Protein AF-A0A1H7TKW1-F1 (afdb_monomer_lite)

Organism: Streptacidiphilus jiangxiensis (NCBI:txid235985)

Foldseek 3Di:
DDPCPVDLDLQHAAQQVVVLVQCVVVVVDALVQLCVQQVPDSVVSVCSNVVVARCLPPDLSSLCSSQVSGPDDRDSCNSCVNSVNQDVVNVVVVVVVVVVVVLVPDDPVVNVVVVVVVVVD

Secondary structure (DSSP, 8-state):
---------SSPPPHHHHHHHHHHH-TT--HHHHHHHH---HHHHHHHHHTSS-STTS-HHHHHHHHHHSSSS--HHHHHHHTT---HHHHHHHHHHHHHHHHHTS-HHHHHHHHHHHH--

Structure (mmCIF, N/CA/C/O backbone):
data_AF-A0A1H7TKW1-F1
#
_entry.id   AF-A0A1H7TKW1-F1
#
loop_
_atom_site.group_PDB
_atom_site.id
_atom_site.type_symbol
_atom_site.label_atom_id
_atom_site.label_alt_id
_atom_site.label_comp_id
_atom_site.label_asym_id
_atom_site.label_entity_id
_atom_site.label_seq_id
_atom_site.pdbx_PDB_ins_code
_atom_site.Cartn_x
_atom_site.Cartn_y
_atom_site.Cartn_z
_atom_site.occupancy
_atom_site.B_iso_or_equiv
_atom_site.auth_seq_id
_atom_site.auth_comp_id
_atom_site.auth_asym_id
_atom_site.auth_atom_id
_atom_site.pdbx_PDB_model_num
ATOM 1 N N . MET A 1 1 ? -10.504 13.183 -20.044 1.00 32.12 1 MET A N 1
ATOM 2 C CA . MET A 1 1 ? -10.988 11.977 -19.342 1.00 32.12 1 MET A CA 1
ATOM 3 C C . MET A 1 1 ? -9.780 11.314 -18.700 1.00 32.12 1 MET A C 1
ATOM 5 O O . MET A 1 1 ? -9.044 10.668 -19.433 1.00 32.12 1 MET A O 1
ATOM 9 N N . PRO A 1 2 ? -9.463 11.543 -17.415 1.00 35.28 2 PRO A N 1
ATOM 10 C CA . PRO A 1 2 ? -8.371 10.814 -16.792 1.00 35.28 2 PRO A CA 1
ATOM 11 C C . PRO A 1 2 ? -8.895 9.439 -16.373 1.00 35.28 2 PRO A C 1
ATOM 13 O O . PRO A 1 2 ? -9.701 9.318 -15.453 1.00 35.28 2 PRO A O 1
ATOM 16 N N . THR A 1 3 ? -8.468 8.406 -17.090 1.00 32.75 3 THR A N 1
ATOM 17 C CA . THR A 1 3 ? -8.543 7.015 -16.648 1.00 32.75 3 THR A CA 1
ATOM 18 C C . THR A 1 3 ? -7.703 6.931 -15.382 1.00 32.75 3 THR A C 1
ATOM 20 O O . THR A 1 3 ? -6.482 7.051 -15.429 1.00 32.75 3 THR A O 1
ATOM 23 N N . ALA A 1 4 ? -8.364 6.829 -14.233 1.00 38.22 4 ALA A N 1
ATOM 24 C CA . ALA A 1 4 ? -7.710 6.654 -12.951 1.00 38.22 4 ALA A CA 1
ATOM 25 C C . ALA A 1 4 ? -7.131 5.234 -12.883 1.00 38.22 4 ALA A C 1
ATOM 27 O O . ALA A 1 4 ? -7.661 4.370 -12.186 1.00 38.22 4 ALA A O 1
ATOM 28 N N . GLU A 1 5 ? -6.041 4.985 -13.610 1.00 40.75 5 GLU A N 1
ATOM 29 C CA . GLU A 1 5 ? -5.015 4.094 -13.089 1.00 40.75 5 GLU A CA 1
ATOM 30 C C . GLU A 1 5 ? -4.565 4.734 -11.780 1.00 40.75 5 GLU A C 1
ATOM 32 O O . GLU A 1 5 ? -3.885 5.755 -11.732 1.00 40.75 5 GLU A O 1
ATOM 37 N N . GLN A 1 6 ? -5.129 4.203 -10.703 1.00 48.50 6 GLN A N 1
ATOM 38 C CA . GLN A 1 6 ? -4.899 4.618 -9.333 1.00 48.50 6 GLN A CA 1
ATOM 39 C C . GLN A 1 6 ? -3.502 4.127 -8.969 1.00 48.50 6 GLN A C 1
ATOM 41 O O . GLN A 1 6 ? -3.315 3.039 -8.424 1.00 48.50 6 GLN A O 1
ATOM 46 N N . THR A 1 7 ? -2.504 4.903 -9.383 1.00 46.59 7 THR A N 1
ATOM 47 C CA . THR A 1 7 ? -1.092 4.581 -9.236 1.00 46.59 7 THR A CA 1
ATOM 48 C C . THR A 1 7 ? -0.739 4.628 -7.758 1.00 46.59 7 THR A C 1
ATOM 50 O O . THR A 1 7 ? -0.573 5.700 -7.177 1.00 46.59 7 THR A O 1
ATOM 53 N N . CYS A 1 8 ? -0.599 3.461 -7.127 1.00 53.50 8 CYS A N 1
ATOM 54 C CA . CYS A 1 8 ? 0.199 3.407 -5.914 1.00 53.50 8 CYS A CA 1
ATOM 55 C C . CYS A 1 8 ? 1.610 3.895 -6.288 1.00 53.50 8 CYS A C 1
ATOM 57 O O . CYS A 1 8 ? 2.183 3.355 -7.243 1.00 53.50 8 CYS A O 1
ATOM 59 N N . PRO A 1 9 ? 2.166 4.919 -5.615 1.00 56.62 9 PRO A N 1
ATOM 60 C CA . PRO A 1 9 ? 3.506 5.402 -5.925 1.00 56.62 9 PRO A CA 1
ATOM 61 C C . PRO A 1 9 ? 4.504 4.238 -5.918 1.00 56.62 9 PRO A C 1
ATOM 63 O O . PRO A 1 9 ? 4.370 3.310 -5.120 1.00 56.62 9 PRO A O 1
ATOM 66 N N . GLN A 1 10 ? 5.500 4.259 -6.816 1.00 52.06 10 GLN A N 1
ATOM 67 C CA . GLN A 1 10 ? 6.470 3.156 -6.923 1.00 52.06 10 GLN A CA 1
ATOM 68 C C . GLN A 1 10 ? 7.159 2.865 -5.577 1.00 52.06 10 GLN A C 1
ATOM 70 O O . GLN A 1 10 ? 7.381 1.701 -5.246 1.00 52.06 10 GLN A O 1
ATOM 75 N N . HIS A 1 11 ? 7.334 3.905 -4.756 1.00 55.69 11 HIS A N 1
ATOM 76 C CA . HIS A 1 11 ? 7.699 3.825 -3.345 1.00 55.69 11 HIS A CA 1
ATOM 77 C C . HIS A 1 11 ? 6.580 4.422 -2.483 1.00 55.69 11 HIS A C 1
ATOM 79 O O . HIS A 1 11 ? 6.574 5.635 -2.255 1.00 55.69 11 HIS A O 1
ATOM 85 N N . PRO A 1 12 ? 5.601 3.622 -2.027 1.00 62.19 12 PRO A N 1
ATOM 86 C CA . PRO A 1 12 ? 4.609 4.134 -1.110 1.00 62.19 12 PRO A CA 1
ATOM 87 C C . PRO A 1 12 ? 5.271 4.452 0.230 1.00 62.19 12 PRO A C 1
ATOM 89 O O . PRO A 1 12 ? 6.149 3.703 0.673 1.00 62.19 12 PRO A O 1
ATOM 92 N N . PRO A 1 13 ? 4.873 5.559 0.879 1.00 65.88 13 PRO A N 1
ATOM 93 C CA . PRO A 1 13 ? 5.269 5.792 2.256 1.00 65.88 13 PRO A CA 1
ATOM 94 C C . PRO A 1 13 ? 4.783 4.606 3.109 1.00 65.88 13 PRO A C 1
ATOM 96 O O . PRO A 1 13 ? 3.803 3.947 2.753 1.00 65.88 13 PRO A O 1
ATOM 99 N N . GLY A 1 14 ? 5.499 4.297 4.196 1.00 76.00 14 GLY A N 1
ATOM 100 C CA . GLY A 1 14 ? 5.221 3.113 5.018 1.00 76.00 14 GLY A CA 1
ATOM 101 C C . GLY A 1 14 ? 3.760 3.025 5.474 1.00 76.00 14 GLY A C 1
ATOM 102 O O . GLY A 1 14 ? 3.063 4.042 5.524 1.00 76.00 14 GLY A O 1
ATOM 103 N N . LEU A 1 15 ? 3.306 1.814 5.819 1.00 80.62 15 LEU A N 1
ATOM 104 C CA . LEU A 1 15 ? 1.907 1.496 6.144 1.00 80.62 15 LEU A CA 1
ATOM 105 C C . LEU A 1 15 ? 1.232 2.549 7.039 1.00 80.62 15 LEU A C 1
ATOM 107 O O . LEU A 1 15 ? 0.137 3.005 6.724 1.00 80.62 15 LEU A O 1
ATOM 111 N N . ALA A 1 16 ? 1.920 3.014 8.082 1.00 83.88 16 ALA A N 1
ATOM 112 C CA . ALA A 1 16 ? 1.434 4.057 8.982 1.00 83.88 16 ALA A CA 1
ATOM 113 C C . ALA A 1 16 ? 1.091 5.374 8.282 1.00 83.88 16 ALA A C 1
ATOM 115 O O . ALA A 1 16 ? -0.004 5.901 8.448 1.00 83.88 16 ALA A O 1
ATOM 116 N N . ALA A 1 17 ? 2.002 5.895 7.463 1.00 81.94 17 ALA A N 1
ATOM 117 C CA . ALA A 1 17 ? 1.804 7.153 6.753 1.00 81.94 17 ALA A CA 1
ATOM 118 C C . ALA A 1 17 ? 0.681 7.044 5.712 1.00 81.94 17 ALA A C 1
ATOM 120 O O . ALA A 1 17 ? -0.076 7.997 5.514 1.00 81.94 17 ALA A O 1
ATOM 121 N N . LEU A 1 18 ? 0.533 5.870 5.085 1.00 82.31 18 LEU A N 1
ATOM 122 C CA . LEU A 1 18 ? -0.600 5.589 4.209 1.00 82.31 18 LEU A CA 1
ATOM 123 C C . LEU A 1 18 ? -1.907 5.635 5.007 1.00 82.31 18 LEU A C 1
ATOM 125 O O . LEU A 1 18 ? -2.793 6.415 4.666 1.00 82.31 18 LEU A O 1
ATOM 129 N N . LEU A 1 19 ? -2.010 4.865 6.094 1.00 83.56 19 LEU A N 1
ATOM 130 C CA . LEU A 1 19 ? -3.220 4.791 6.917 1.00 83.56 19 LEU A CA 1
ATOM 131 C C . LEU A 1 19 ? -3.595 6.147 7.523 1.00 83.56 19 LEU A C 1
ATOM 133 O O . LEU A 1 19 ? -4.750 6.556 7.435 1.00 83.56 19 LEU A O 1
ATOM 137 N N . GLN A 1 20 ? -2.629 6.888 8.065 1.00 85.31 20 GLN A N 1
ATOM 138 C CA . GLN A 1 20 ? -2.846 8.240 8.588 1.00 85.31 20 GLN A CA 1
ATOM 139 C C . GLN A 1 20 ? -3.379 9.188 7.508 1.00 85.31 20 GLN A C 1
ATOM 141 O O . GLN A 1 20 ? -4.313 9.945 7.764 1.00 85.31 20 GLN A O 1
ATOM 146 N N . GLY A 1 21 ? -2.838 9.118 6.287 1.00 83.31 21 GLY A N 1
ATOM 147 C CA . GLY A 1 21 ? -3.315 9.920 5.160 1.00 83.31 21 GLY A CA 1
ATOM 148 C C . GLY A 1 21 ? -4.758 9.601 4.757 1.00 83.31 21 GLY A C 1
ATOM 149 O O . GLY A 1 21 ? -5.505 10.514 4.397 1.00 83.31 21 GLY A O 1
ATOM 150 N N . VAL A 1 22 ? -5.167 8.331 4.839 1.00 82.19 22 VAL A N 1
ATOM 151 C CA . VAL A 1 22 ? -6.555 7.916 4.569 1.00 82.19 22 VAL A CA 1
ATOM 152 C C . VAL A 1 22 ? -7.489 8.376 5.684 1.00 82.19 22 VAL A C 1
ATOM 154 O O . VAL A 1 22 ? -8.507 9.007 5.405 1.00 82.19 22 VAL A O 1
ATOM 157 N N . LEU A 1 23 ? -7.128 8.138 6.945 1.00 82.31 23 LEU A N 1
ATOM 158 C CA . LEU A 1 23 ? -7.948 8.512 8.101 1.00 82.31 23 LEU A CA 1
ATOM 159 C C . LEU A 1 23 ? -8.093 10.032 8.250 1.00 82.31 23 LEU A C 1
ATOM 161 O O . LEU A 1 23 ? -9.164 10.512 8.614 1.00 82.31 23 LEU A O 1
ATOM 165 N N . ALA A 1 24 ? -7.068 10.806 7.883 1.00 83.06 24 ALA A N 1
ATOM 166 C CA . ALA A 1 24 ? -7.157 12.265 7.838 1.00 83.06 24 ALA A CA 1
ATOM 167 C C . ALA A 1 24 ? -8.197 12.762 6.816 1.00 83.06 24 ALA A C 1
ATOM 169 O O . ALA A 1 24 ? -8.857 13.773 7.046 1.00 83.06 24 ALA A O 1
ATOM 170 N N . LYS A 1 25 ? -8.367 12.049 5.695 1.00 82.50 25 LYS A N 1
ATOM 171 C CA . LYS A 1 25 ? -9.384 12.355 4.671 1.00 82.50 25 LYS A CA 1
ATOM 172 C C . LYS A 1 25 ? -10.763 11.794 5.020 1.00 82.50 25 LYS A C 1
ATOM 174 O O . LYS A 1 25 ? -11.771 12.315 4.548 1.00 82.50 25 LYS A O 1
ATOM 179 N N . HIS A 1 26 ? -10.808 10.761 5.858 1.00 81.19 26 HIS A N 1
ATOM 180 C CA . HIS A 1 26 ? -12.022 10.068 6.275 1.00 81.19 26 HIS A CA 1
ATOM 181 C C . HIS A 1 26 ? -12.128 10.005 7.808 1.00 81.19 26 HIS A C 1
ATOM 183 O O . HIS A 1 26 ? -12.046 8.925 8.390 1.00 81.19 26 HIS A O 1
ATOM 189 N N . PRO A 1 27 ? -12.390 11.141 8.485 1.00 74.12 27 PRO A N 1
ATOM 190 C CA . PRO A 1 27 ? -12.384 11.224 9.951 1.00 74.12 27 PRO A CA 1
ATOM 191 C C . PRO A 1 27 ? -13.504 10.424 10.636 1.00 74.12 27 PRO A C 1
ATOM 193 O O . PRO A 1 27 ? -13.520 10.305 11.857 1.00 74.12 27 PRO A O 1
ATOM 196 N N . ARG A 1 28 ? -14.464 9.892 9.868 1.00 80.19 28 ARG A N 1
ATOM 197 C CA . ARG A 1 28 ? -15.520 8.999 10.371 1.00 80.19 28 ARG A CA 1
ATOM 198 C C . ARG A 1 28 ? -15.075 7.544 10.489 1.00 80.19 28 ARG A C 1
ATOM 200 O O . ARG A 1 28 ? -15.770 6.772 11.133 1.00 80.19 28 ARG A O 1
ATOM 207 N N . THR A 1 29 ? -13.972 7.166 9.852 1.00 80.88 29 THR A N 1
ATOM 208 C CA . THR A 1 29 ? -13.430 5.812 9.939 1.00 80.88 29 THR A CA 1
ATOM 209 C C . THR A 1 29 ? -12.553 5.736 11.178 1.00 80.88 29 THR A C 1
ATOM 211 O O . THR A 1 29 ? -11.542 6.430 11.261 1.00 80.88 29 THR A O 1
ATOM 214 N N . THR A 1 30 ? -12.931 4.914 12.156 1.00 85.19 30 THR A N 1
ATOM 215 C CA . THR A 1 30 ? -12.117 4.708 13.360 1.00 85.19 30 THR A CA 1
ATOM 216 C C . THR A 1 30 ? -11.386 3.361 13.317 1.00 85.19 30 THR A C 1
ATOM 218 O O . THR A 1 30 ? -11.836 2.434 12.637 1.00 85.19 30 THR A O 1
ATOM 221 N N . PRO A 1 31 ? -10.285 3.186 14.076 1.00 82.25 31 PRO A N 1
ATOM 222 C CA . PRO A 1 31 ? -9.616 1.887 14.202 1.00 82.25 31 PRO A CA 1
ATOM 223 C C . PRO A 1 31 ? -10.554 0.777 14.695 1.00 82.25 31 PRO A C 1
ATOM 225 O O . PRO A 1 31 ? -10.389 -0.386 14.339 1.00 82.25 31 PRO A O 1
ATOM 228 N N . ARG A 1 32 ? -11.564 1.139 15.495 1.00 85.44 32 ARG A N 1
ATOM 229 C CA . ARG A 1 32 ? -12.581 0.215 16.003 1.00 85.44 32 ARG A CA 1
ATOM 230 C C . ARG A 1 32 ? -13.538 -0.250 14.905 1.00 85.44 32 ARG A C 1
ATOM 232 O O . ARG A 1 32 ? -13.874 -1.430 14.875 1.00 85.44 32 ARG A O 1
ATOM 239 N N . ASP A 1 33 ? -13.935 0.648 14.007 1.00 85.69 33 ASP A N 1
ATOM 240 C CA . ASP A 1 33 ? -14.781 0.296 12.860 1.00 85.69 33 ASP A CA 1
ATOM 241 C C . ASP A 1 33 ? -14.023 -0.616 11.894 1.00 85.69 33 ASP A C 1
ATOM 243 O O . ASP A 1 33 ? -14.549 -1.641 11.464 1.00 85.69 33 ASP A O 1
ATOM 247 N N . LEU A 1 34 ? -12.751 -0.297 11.627 1.00 84.75 34 LEU A N 1
ATOM 248 C CA . LEU A 1 34 ? -11.880 -1.149 10.818 1.00 84.75 34 LEU A CA 1
ATOM 249 C C . LEU A 1 34 ? -11.697 -2.525 11.467 1.00 84.75 34 LEU A C 1
ATOM 251 O O . LEU A 1 34 ? -11.767 -3.533 10.773 1.00 84.75 34 LEU A O 1
ATOM 255 N N . ALA A 1 35 ? -11.538 -2.601 12.790 1.00 87.94 35 ALA A N 1
ATOM 256 C CA . ALA A 1 35 ? -11.441 -3.877 13.500 1.00 87.94 35 ALA A CA 1
ATOM 257 C C . ALA A 1 35 ? -12.714 -4.724 13.359 1.00 87.94 35 ALA A C 1
ATOM 259 O O . A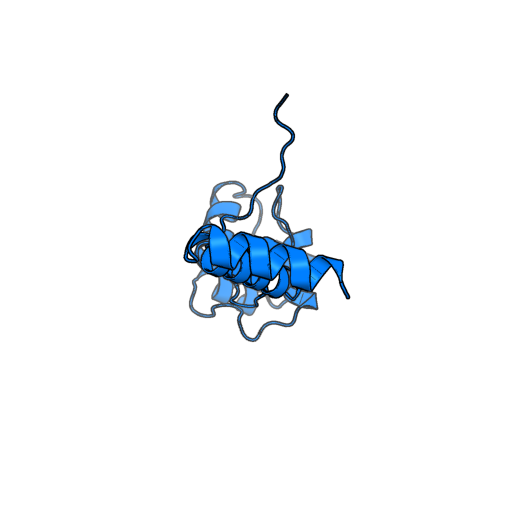LA A 1 35 ? -12.634 -5.925 13.111 1.00 87.94 35 ALA A O 1
ATOM 260 N N . GLN A 1 36 ? -13.895 -4.104 13.457 1.00 86.31 36 GLN A N 1
ATOM 261 C CA . GLN A 1 36 ? -15.167 -4.805 13.259 1.00 86.31 36 GLN A CA 1
ATOM 262 C C . GLN A 1 36 ? -15.363 -5.293 11.821 1.00 86.31 36 GLN A C 1
ATOM 264 O O . GLN A 1 36 ? -15.915 -6.371 11.622 1.00 86.31 36 GLN A O 1
ATOM 269 N N . GLN A 1 37 ? -14.918 -4.520 10.830 1.00 84.44 37 GLN A N 1
ATOM 270 C CA . GLN A 1 37 ? -15.071 -4.868 9.415 1.00 84.44 37 GLN A CA 1
ATOM 271 C C . GLN A 1 37 ? -14.058 -5.915 8.944 1.00 84.44 37 GLN A C 1
ATOM 273 O O . GLN A 1 37 ? -14.377 -6.738 8.092 1.00 84.44 37 GLN A O 1
ATOM 278 N N . THR A 1 38 ? -12.844 -5.888 9.492 1.00 83.62 38 THR A N 1
ATOM 279 C CA . THR A 1 38 ? -11.731 -6.742 9.044 1.00 83.62 38 THR A CA 1
ATOM 280 C C . THR A 1 38 ? -11.535 -7.988 9.902 1.00 83.62 38 THR A C 1
ATOM 282 O O . THR A 1 38 ? -10.878 -8.926 9.463 1.00 83.62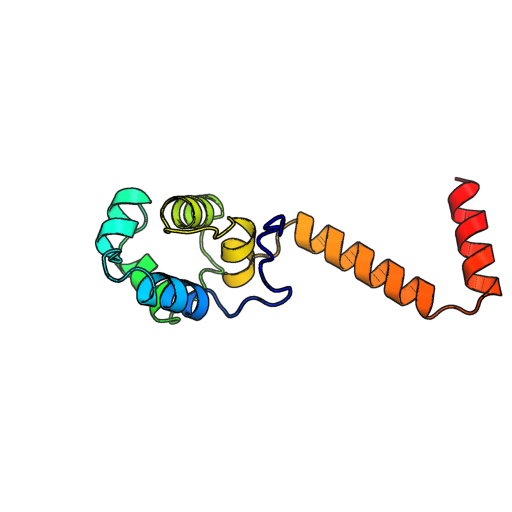 38 THR A O 1
ATOM 285 N N . GLY A 1 39 ? -12.060 -8.001 11.132 1.00 84.88 39 GLY A N 1
ATOM 286 C CA . GLY A 1 39 ? -11.776 -9.042 12.124 1.00 84.88 39 GLY A CA 1
ATOM 287 C C . GLY A 1 39 ? -10.378 -8.944 12.749 1.00 84.88 39 GLY A C 1
ATOM 288 O O . GLY A 1 39 ? -10.020 -9.781 13.577 1.00 84.88 39 GLY A O 1
ATOM 289 N N . ILE A 1 40 ? -9.589 -7.926 12.388 1.00 86.56 40 ILE A N 1
ATOM 290 C CA . ILE A 1 40 ? -8.253 -7.685 12.939 1.00 86.56 40 ILE A CA 1
ATOM 291 C C . ILE A 1 40 ? -8.402 -6.973 14.292 1.00 86.56 40 ILE A C 1
ATOM 293 O O . ILE A 1 40 ? -9.188 -6.027 14.397 1.00 86.56 40 ILE A O 1
ATOM 297 N N . PRO A 1 41 ? -7.648 -7.358 15.338 1.00 88.75 41 PRO A N 1
ATOM 298 C CA . PRO A 1 41 ? -7.708 -6.673 16.624 1.00 88.75 41 PRO A CA 1
ATOM 299 C C . PRO A 1 41 ? -7.433 -5.168 16.492 1.00 88.75 41 PRO A C 1
ATOM 301 O O . PRO A 1 41 ? -6.469 -4.753 15.847 1.00 88.75 41 PRO A O 1
ATOM 304 N N . ALA A 1 42 ? -8.243 -4.339 17.157 1.00 86.12 42 ALA A N 1
ATOM 305 C CA . ALA A 1 42 ? -8.108 -2.880 17.096 1.00 86.12 42 ALA A CA 1
ATOM 306 C C . ALA A 1 42 ? -6.730 -2.382 17.567 1.00 86.12 42 ALA A C 1
ATOM 308 O O . ALA A 1 42 ? -6.250 -1.362 17.076 1.00 86.12 42 ALA A O 1
ATOM 309 N N . GLU A 1 43 ? -6.074 -3.109 18.477 1.00 86.25 43 GLU A N 1
ATOM 310 C CA . GLU A 1 43 ? -4.705 -2.823 18.922 1.00 86.25 43 GLU A CA 1
ATOM 311 C C . GLU A 1 43 ? -3.681 -2.988 17.795 1.00 86.25 43 GLU A C 1
ATOM 313 O O . GLU A 1 43 ? -2.800 -2.146 17.646 1.00 86.25 43 GLU A O 1
ATOM 318 N N . VAL A 1 44 ? -3.840 -4.016 16.957 1.00 86.25 44 VAL A N 1
ATOM 319 C CA . VAL A 1 44 ? -2.974 -4.279 15.796 1.00 86.25 44 VAL A CA 1
ATOM 320 C C . VAL A 1 44 ? -3.182 -3.211 14.722 1.00 86.25 44 VAL A C 1
ATOM 322 O O . VAL A 1 44 ? -2.230 -2.664 14.177 1.00 86.25 44 VAL A O 1
ATOM 325 N N . ILE A 1 45 ? -4.432 -2.829 14.455 1.00 85.75 45 ILE A N 1
ATOM 326 C CA . ILE A 1 45 ? -4.714 -1.727 13.524 1.00 85.75 45 ILE A CA 1
ATOM 327 C C . ILE A 1 45 ? -4.128 -0.414 14.061 1.00 85.75 45 ILE A C 1
ATOM 329 O O . ILE A 1 45 ? -3.532 0.361 13.313 1.00 85.75 45 ILE A O 1
ATOM 333 N N . SER A 1 46 ? -4.257 -0.167 15.365 1.00 87.19 46 SER A N 1
ATOM 334 C CA . SER A 1 46 ? -3.713 1.033 16.004 1.00 87.19 46 SER A CA 1
ATOM 335 C C . SER A 1 46 ? -2.183 1.057 15.979 1.00 87.19 46 SER A C 1
ATOM 337 O O . SER A 1 46 ? -1.612 2.120 15.741 1.00 87.19 46 SER A O 1
ATOM 339 N N . SER A 1 47 ? -1.509 -0.086 16.154 1.00 86.12 47 SER A N 1
ATOM 340 C CA . SER A 1 47 ? -0.045 -0.173 16.056 1.00 86.12 47 SER A CA 1
ATOM 341 C C . SER A 1 47 ? 0.453 0.092 14.631 1.00 86.12 47 SER A C 1
ATOM 343 O O . SER A 1 47 ? 1.467 0.778 14.468 1.00 86.12 47 SER A O 1
ATOM 345 N N . TRP A 1 48 ? -0.287 -0.352 13.608 1.00 87.50 48 TRP A N 1
ATOM 346 C CA . TRP A 1 48 ? -0.006 -0.025 12.205 1.00 87.50 48 TRP A CA 1
ATOM 347 C C . TRP A 1 48 ? -0.218 1.456 11.903 1.00 87.50 48 TRP A C 1
ATOM 349 O O . TRP A 1 48 ? 0.614 2.056 11.230 1.00 87.50 48 TRP A O 1
ATOM 359 N N . ILE A 1 49 ? -1.281 2.077 12.426 1.00 86.38 49 ILE A N 1
ATOM 360 C CA . ILE A 1 49 ? -1.533 3.521 12.264 1.00 86.38 49 ILE A CA 1
ATOM 361 C C . ILE A 1 49 ? -0.462 4.353 12.983 1.00 86.38 49 ILE A C 1
ATOM 363 O O . ILE A 1 49 ? -0.019 5.371 12.452 1.00 86.38 49 ILE A O 1
ATOM 367 N N . ALA A 1 50 ? -0.036 3.937 14.177 1.00 84.88 50 ALA A N 1
ATOM 368 C CA . ALA A 1 50 ? 1.007 4.611 14.952 1.00 84.88 50 ALA A CA 1
ATOM 369 C C . ALA A 1 50 ? 2.420 4.401 14.376 1.00 84.88 50 ALA A C 1
ATOM 371 O O . ALA A 1 50 ? 3.343 5.128 14.739 1.00 84.88 50 ALA A O 1
ATOM 372 N N . GLY A 1 51 ? 2.600 3.416 13.489 1.00 81.25 51 GLY A N 1
ATOM 373 C CA . GLY A 1 51 ? 3.896 3.052 12.911 1.00 81.25 51 GLY A CA 1
ATOM 374 C C . GLY A 1 51 ? 4.833 2.319 13.864 1.00 81.25 51 GLY A C 1
ATOM 375 O O . GLY A 1 51 ? 6.014 2.175 13.559 1.00 81.25 51 GLY A O 1
ATOM 376 N N . SER A 1 52 ? 4.318 1.842 15.000 1.00 79.38 52 SER A N 1
ATOM 377 C CA . SER A 1 52 ? 5.059 0.978 15.928 1.00 79.38 52 SER A CA 1
ATOM 378 C C . SER A 1 52 ? 5.231 -0.441 15.378 1.00 79.38 52 SER A C 1
ATOM 380 O O . SER A 1 52 ? 6.177 -1.130 15.747 1.00 79.38 52 SER A O 1
ATOM 382 N N . ASP A 1 53 ? 4.343 -0.859 14.473 1.00 73.62 53 ASP A N 1
ATOM 383 C CA . ASP A 1 53 ? 4.473 -2.065 13.660 1.00 73.62 53 ASP A CA 1
ATOM 384 C C . ASP A 1 53 ? 4.315 -1.682 12.181 1.00 73.62 53 ASP A C 1
ATOM 386 O O . ASP A 1 53 ? 3.407 -0.942 11.799 1.00 73.62 53 ASP A O 1
ATOM 390 N N . SER A 1 54 ? 5.229 -2.168 11.343 1.00 70.88 54 SER A N 1
ATOM 391 C CA . SER A 1 54 ? 5.228 -1.919 9.902 1.00 70.88 54 SER A CA 1
ATOM 392 C C . SER A 1 54 ? 4.214 -2.776 9.143 1.00 70.88 54 SER A C 1
ATOM 394 O O . SER A 1 54 ? 4.013 -2.551 7.952 1.00 70.88 54 SER A O 1
ATOM 396 N N . GLY A 1 55 ? 3.596 -3.769 9.794 1.00 72.81 55 GLY A N 1
ATOM 397 C CA . GLY A 1 55 ? 2.701 -4.734 9.157 1.00 72.81 55 GLY A CA 1
ATOM 398 C C . GLY A 1 55 ? 3.439 -5.803 8.347 1.00 72.81 55 GLY A C 1
ATOM 399 O O . GLY A 1 55 ? 2.802 -6.626 7.690 1.00 72.81 55 GLY A O 1
ATOM 400 N N . ALA A 1 56 ? 4.775 -5.851 8.411 1.00 69.31 56 ALA A N 1
ATOM 401 C CA . ALA A 1 56 ? 5.580 -6.836 7.687 1.00 69.31 56 ALA A CA 1
ATOM 402 C C . ALA A 1 56 ? 5.247 -8.285 8.093 1.00 69.31 56 ALA A C 1
ATOM 404 O O . ALA A 1 56 ? 5.305 -9.194 7.262 1.00 69.31 56 ALA A O 1
ATOM 405 N N . GLY A 1 57 ? 4.862 -8.502 9.356 1.00 70.81 57 GLY A N 1
ATOM 406 C CA . GLY A 1 57 ? 4.437 -9.800 9.888 1.00 70.81 57 GLY A CA 1
ATOM 407 C C . GLY A 1 57 ? 2.974 -10.165 9.609 1.00 70.81 57 GLY A C 1
ATOM 408 O O . GLY A 1 57 ? 2.613 -11.327 9.778 1.00 70.81 57 GLY A O 1
ATOM 409 N N . ALA A 1 58 ? 2.148 -9.219 9.153 1.00 75.88 58 ALA A N 1
ATOM 410 C CA . ALA A 1 58 ? 0.719 -9.434 8.936 1.00 75.88 58 ALA A CA 1
ATOM 411 C C . ALA A 1 58 ? 0.455 -10.449 7.813 1.00 75.88 58 ALA A C 1
ATOM 413 O O . ALA A 1 58 ? 1.238 -10.566 6.856 1.00 75.88 58 ALA A O 1
ATOM 414 N N . SER A 1 59 ? -0.656 -11.185 7.915 1.00 78.56 59 SER A N 1
ATOM 415 C CA . SER A 1 59 ? -1.053 -12.108 6.857 1.00 78.56 59 SER A CA 1
ATOM 416 C C . SER A 1 59 ? -1.531 -11.334 5.623 1.00 78.56 59 SER A C 1
ATOM 418 O O . SER A 1 59 ? -2.069 -10.228 5.709 1.00 78.56 59 SER A O 1
ATOM 420 N N . SER A 1 60 ? -1.350 -11.918 4.437 1.00 72.62 60 SER A N 1
ATOM 421 C CA . SER A 1 60 ? -1.840 -11.317 3.190 1.00 72.62 60 SER A CA 1
ATOM 422 C C . SER A 1 60 ? -3.367 -11.209 3.151 1.00 72.62 60 SER A C 1
ATOM 424 O O . SER A 1 60 ? -3.899 -10.351 2.449 1.00 72.62 60 SER A O 1
ATOM 426 N N . THR A 1 61 ? -4.063 -12.062 3.903 1.00 78.75 61 THR A N 1
ATOM 427 C CA . THR A 1 61 ? -5.516 -12.019 4.078 1.00 78.75 61 THR A CA 1
ATOM 428 C C . THR A 1 61 ? -5.927 -10.806 4.904 1.00 78.75 61 THR A C 1
ATOM 430 O O . THR A 1 61 ? -6.806 -10.071 4.469 1.00 78.75 61 THR A O 1
ATOM 433 N N . ASP A 1 62 ? -5.237 -10.531 6.011 1.00 81.88 62 ASP A N 1
ATOM 434 C CA . ASP A 1 62 ? -5.530 -9.379 6.876 1.00 81.88 62 ASP A CA 1
ATOM 435 C C . ASP A 1 62 ? -5.271 -8.058 6.146 1.00 81.88 62 ASP A C 1
ATOM 437 O O . ASP A 1 62 ? -6.098 -7.149 6.158 1.00 81.88 62 ASP A O 1
ATOM 441 N N . LEU A 1 63 ? -4.152 -7.963 5.420 1.00 81.31 63 LEU A N 1
ATOM 442 C CA . LEU A 1 63 ? -3.830 -6.771 4.628 1.00 81.31 63 LEU A CA 1
ATOM 443 C C . LEU A 1 63 ? -4.818 -6.556 3.469 1.00 81.31 63 LEU A C 1
ATOM 445 O O . LEU A 1 63 ? -5.087 -5.413 3.097 1.00 81.31 63 LEU A O 1
ATOM 449 N N . ARG A 1 64 ? -5.383 -7.637 2.911 1.00 79.94 64 ARG A N 1
ATOM 450 C CA . ARG A 1 64 ? -6.451 -7.554 1.905 1.00 79.94 64 ARG A CA 1
ATOM 451 C C . ARG A 1 64 ? -7.768 -7.099 2.529 1.00 79.94 64 ARG A C 1
ATOM 453 O O . ARG A 1 64 ? -8.377 -6.181 1.993 1.00 79.94 64 ARG A O 1
ATOM 460 N N . ALA A 1 65 ? -8.163 -7.676 3.662 1.00 83.94 65 ALA A N 1
ATOM 461 C CA . ALA A 1 65 ? -9.359 -7.261 4.391 1.00 83.94 65 ALA A CA 1
ATOM 462 C C . ALA A 1 65 ? -9.284 -5.775 4.777 1.00 83.94 65 ALA A C 1
ATOM 464 O O . ALA A 1 65 ? -10.242 -5.032 4.585 1.00 83.94 65 ALA A O 1
ATOM 465 N N . LEU A 1 66 ? -8.115 -5.313 5.234 1.00 83.75 66 LEU A N 1
ATOM 466 C CA . LEU A 1 66 ? -7.872 -3.902 5.529 1.00 83.75 66 LEU A CA 1
ATOM 467 C C . LEU A 1 66 ? -8.033 -3.008 4.292 1.00 83.75 66 LEU A C 1
ATOM 469 O O . LEU A 1 66 ? -8.621 -1.936 4.393 1.00 83.75 66 LEU A O 1
ATOM 473 N N . ALA A 1 67 ? -7.537 -3.438 3.130 1.00 82.44 67 ALA A N 1
ATOM 474 C CA . ALA A 1 67 ? -7.690 -2.686 1.885 1.00 82.44 67 ALA A CA 1
ATOM 475 C C . ALA A 1 67 ? -9.148 -2.568 1.436 1.0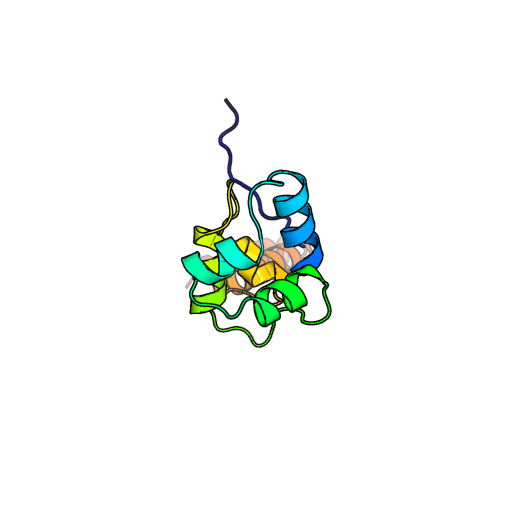0 82.44 67 ALA A C 1
ATOM 477 O O . ALA A 1 67 ? -9.543 -1.516 0.948 1.00 82.44 67 ALA A O 1
ATOM 478 N N . GLU A 1 68 ? -9.939 -3.625 1.620 1.00 81.88 68 GLU A N 1
ATOM 479 C CA . GLU A 1 68 ? -11.365 -3.629 1.284 1.00 81.88 68 GLU A CA 1
ATOM 480 C C . GLU A 1 68 ? -12.203 -2.787 2.260 1.00 81.88 68 GLU A C 1
ATOM 482 O O . GLU A 1 68 ? -13.191 -2.181 1.853 1.00 81.88 68 GLU A O 1
ATOM 487 N N . ALA A 1 69 ? -11.797 -2.710 3.531 1.00 83.69 69 ALA A N 1
ATOM 488 C CA . ALA A 1 69 ? -12.469 -1.908 4.555 1.00 83.69 69 ALA A CA 1
ATOM 489 C C . ALA A 1 69 ? -12.137 -0.403 4.481 1.00 83.69 69 ALA A C 1
ATOM 491 O O . ALA A 1 69 ? -12.890 0.431 4.992 1.00 83.69 69 ALA A O 1
ATOM 492 N N . LEU A 1 70 ? -11.007 -0.026 3.874 1.00 80.75 70 LEU A N 1
ATOM 493 C CA . LEU A 1 70 ? -10.605 1.376 3.790 1.00 80.75 70 LEU A CA 1
ATOM 494 C C . LEU A 1 70 ? -11.413 2.138 2.726 1.00 80.75 70 LEU A C 1
ATOM 496 O O . LEU A 1 70 ? -11.552 1.681 1.593 1.00 80.75 70 LEU A O 1
ATOM 500 N N . PRO A 1 71 ? -11.902 3.348 3.046 1.00 69.38 71 PRO A N 1
ATOM 501 C CA . PRO A 1 71 ? -12.592 4.180 2.074 1.00 69.38 71 PRO A CA 1
ATOM 502 C C . PRO A 1 71 ? -11.620 4.738 1.025 1.00 69.38 71 PRO A C 1
ATOM 504 O O . PRO A 1 71 ? -10.559 5.270 1.352 1.00 69.38 71 PRO A O 1
ATOM 507 N N . GLY A 1 72 ? -12.028 4.677 -0.244 1.00 66.75 72 GLY A N 1
ATOM 508 C CA . GLY A 1 72 ? -11.320 5.294 -1.366 1.00 66.75 72 GLY A CA 1
ATOM 509 C C . GLY A 1 72 ? -10.609 4.301 -2.296 1.00 66.75 72 GLY A C 1
ATOM 510 O O . GLY A 1 72 ? -10.702 3.091 -2.118 1.00 66.75 72 GLY A O 1
ATOM 511 N N . PRO A 1 73 ? -9.905 4.803 -3.327 1.00 61.94 73 PRO A N 1
ATOM 512 C CA . PRO A 1 73 ? -9.274 3.993 -4.372 1.00 61.94 73 PRO A CA 1
ATOM 513 C C . PRO A 1 73 ? -7.931 3.378 -3.927 1.00 61.94 73 PRO A C 1
ATOM 515 O O . PRO A 1 73 ? -6.926 3.444 -4.639 1.00 61.94 73 PRO A O 1
ATOM 518 N N . HIS A 1 74 ? -7.872 2.821 -2.718 1.00 65.62 74 HIS A N 1
ATOM 519 C CA . HIS A 1 74 ? -6.662 2.183 -2.211 1.00 65.62 74 HIS A CA 1
ATOM 520 C C . HIS A 1 74 ? -6.631 0.724 -2.653 1.00 65.62 74 HIS A C 1
ATOM 522 O O . HIS A 1 74 ? -7.371 -0.120 -2.162 1.00 65.62 74 HIS A O 1
ATOM 528 N N . THR A 1 75 ? -5.762 0.417 -3.614 1.00 67.69 75 THR A N 1
ATOM 529 C CA . THR A 1 75 ? -5.601 -0.952 -4.101 1.00 67.69 75 THR A CA 1
ATOM 530 C C . THR A 1 75 ? -4.896 -1.815 -3.052 1.00 67.69 75 THR A C 1
ATOM 532 O O . THR A 1 75 ? -3.939 -1.376 -2.411 1.00 67.69 75 THR A O 1
ATOM 535 N N . VAL A 1 76 ? -5.318 -3.078 -2.920 1.00 69.06 76 VAL A N 1
ATOM 536 C CA . VAL A 1 76 ? -4.676 -4.108 -2.071 1.00 69.06 76 VAL A CA 1
ATOM 537 C C . VAL A 1 76 ? -3.155 -4.141 -2.282 1.00 69.06 76 VAL A C 1
ATOM 539 O O . VAL A 1 76 ? -2.384 -4.268 -1.333 1.00 69.06 76 VAL A O 1
ATOM 542 N N . ALA A 1 77 ? -2.712 -3.953 -3.529 1.00 65.25 77 ALA A N 1
ATOM 543 C CA . ALA A 1 77 ? -1.303 -3.867 -3.898 1.00 65.25 77 ALA A CA 1
ATOM 544 C C . ALA A 1 77 ? -0.551 -2.742 -3.163 1.00 65.25 77 ALA A C 1
ATOM 546 O O . ALA A 1 77 ? 0.597 -2.928 -2.765 1.00 65.25 77 ALA A O 1
ATOM 547 N N . CYS A 1 78 ? -1.197 -1.597 -2.935 1.00 72.44 78 CYS A N 1
ATOM 548 C CA . CYS A 1 78 ? -0.582 -0.462 -2.259 1.00 72.44 78 CYS A CA 1
ATOM 549 C C . CYS A 1 78 ? -0.372 -0.714 -0.767 1.00 72.44 78 CYS A C 1
ATOM 551 O O . CYS A 1 78 ? 0.680 -0.375 -0.230 1.00 72.44 78 CYS A O 1
ATOM 553 N N . ILE A 1 79 ? -1.335 -1.370 -0.115 1.00 75.81 79 ILE A N 1
ATOM 554 C CA . ILE A 1 79 ? -1.242 -1.728 1.306 1.00 75.81 79 ILE A CA 1
ATOM 555 C C . ILE A 1 79 ? -0.193 -2.813 1.524 1.00 75.81 79 ILE A C 1
ATOM 557 O O . ILE A 1 79 ? 0.637 -2.684 2.419 1.00 75.81 79 ILE A O 1
ATOM 561 N N . LEU A 1 80 ? -0.166 -3.837 0.666 1.00 71.94 80 LEU A N 1
ATOM 562 C CA . LEU A 1 80 ? 0.869 -4.873 0.711 1.00 71.94 80 LEU A CA 1
ATOM 563 C C . LEU A 1 80 ? 2.269 -4.260 0.557 1.00 71.94 80 LEU A C 1
ATOM 565 O O . LEU A 1 80 ? 3.155 -4.532 1.367 1.00 71.94 80 LEU A O 1
ATOM 569 N N . ARG A 1 81 ? 2.451 -3.366 -0.422 1.00 71.88 81 ARG A N 1
ATOM 570 C CA . ARG A 1 81 ? 3.736 -2.701 -0.657 1.00 71.88 81 ARG A CA 1
ATOM 571 C C . ARG A 1 81 ? 4.124 -1.755 0.487 1.00 71.88 81 ARG A C 1
ATOM 573 O O . ARG A 1 81 ? 5.287 -1.748 0.885 1.00 71.88 81 ARG A O 1
ATOM 580 N N . ALA A 1 82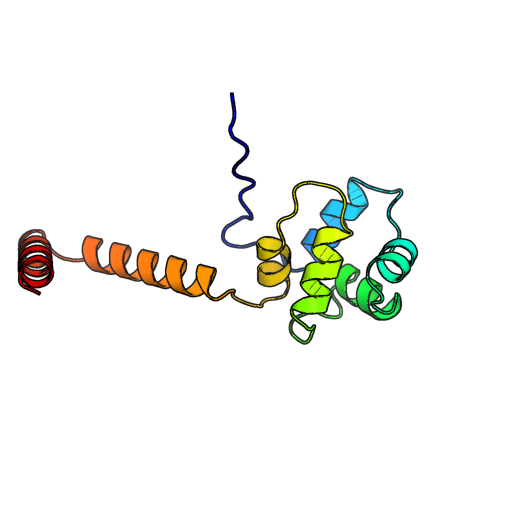 ? 3.171 -1.010 1.051 1.00 71.50 82 ALA A N 1
ATOM 581 C CA . ALA A 1 82 ? 3.392 -0.133 2.205 1.00 71.50 82 ALA A CA 1
ATOM 582 C C . ALA A 1 82 ? 3.724 -0.913 3.492 1.00 71.50 82 ALA A C 1
ATOM 584 O O . ALA A 1 82 ? 4.489 -0.422 4.322 1.00 71.50 82 ALA A O 1
ATOM 585 N N . ALA A 1 83 ? 3.215 -2.143 3.622 1.00 71.88 83 ALA A N 1
ATOM 586 C CA . ALA A 1 83 ? 3.579 -3.091 4.676 1.00 71.88 83 ALA A CA 1
ATOM 587 C C . ALA A 1 83 ? 4.943 -3.779 4.441 1.00 71.88 83 ALA A C 1
ATOM 589 O O . ALA A 1 83 ? 5.328 -4.691 5.171 1.00 71.88 83 ALA A O 1
ATOM 590 N N . GLY A 1 84 ? 5.680 -3.397 3.389 1.00 63.56 84 GLY A N 1
ATOM 591 C CA . GLY A 1 84 ? 6.976 -3.986 3.037 1.00 63.56 84 GLY A CA 1
ATOM 592 C C . GLY A 1 84 ? 6.889 -5.375 2.394 1.00 63.56 84 GLY A C 1
ATOM 593 O O . GLY A 1 84 ? 7.920 -5.990 2.110 1.00 63.56 84 GLY A O 1
ATOM 594 N N . ARG A 1 85 ? 5.680 -5.879 2.115 1.00 60.75 85 ARG A N 1
ATOM 595 C CA . ARG A 1 85 ? 5.460 -7.123 1.371 1.00 60.75 85 ARG A CA 1
ATOM 596 C C . ARG A 1 85 ? 5.489 -6.803 -0.122 1.00 60.75 85 ARG A C 1
ATOM 598 O O . ARG A 1 85 ? 4.524 -6.291 -0.682 1.00 60.75 85 ARG A O 1
ATOM 605 N N . ARG A 1 86 ? 6.596 -7.132 -0.792 1.00 54.88 86 ARG A N 1
ATOM 606 C CA . ARG A 1 86 ? 6.644 -7.093 -2.262 1.00 54.88 86 ARG A CA 1
ATOM 607 C C . ARG A 1 86 ? 5.686 -8.147 -2.807 1.00 54.88 86 ARG A C 1
ATOM 609 O O . ARG A 1 86 ? 5.800 -9.323 -2.454 1.00 54.88 86 ARG A O 1
ATOM 616 N N . THR A 1 87 ? 4.741 -7.742 -3.646 1.00 53.78 87 THR A N 1
ATOM 617 C CA . THR A 1 87 ? 3.882 -8.715 -4.331 1.00 53.78 87 THR A CA 1
ATOM 618 C C . THR A 1 87 ? 4.663 -9.408 -5.458 1.00 53.78 87 THR A C 1
ATOM 620 O O . THR A 1 87 ? 5.608 -8.827 -5.993 1.00 53.78 87 THR A O 1
ATOM 623 N N . PRO A 1 88 ? 4.301 -10.637 -5.872 1.00 51.31 88 PRO A N 1
ATOM 624 C CA . PRO A 1 88 ? 4.942 -11.295 -7.017 1.00 51.31 88 PRO A CA 1
ATOM 625 C C . PRO A 1 88 ? 4.893 -10.452 -8.304 1.00 51.31 88 PRO A C 1
ATOM 627 O O . PRO A 1 88 ? 5.828 -10.483 -9.098 1.00 51.31 88 PRO A O 1
ATOM 630 N N . ALA A 1 89 ? 3.834 -9.654 -8.477 1.00 50.53 89 ALA A N 1
ATOM 631 C CA . ALA A 1 89 ? 3.694 -8.700 -9.573 1.00 50.53 89 ALA A CA 1
ATOM 632 C C . ALA A 1 89 ? 4.714 -7.547 -9.489 1.00 50.53 89 ALA A C 1
ATOM 634 O O . ALA A 1 89 ? 5.261 -7.133 -10.511 1.00 50.53 89 ALA A O 1
ATOM 635 N N . ASP A 1 90 ? 5.036 -7.078 -8.279 1.00 51.88 90 ASP A N 1
ATOM 636 C CA . ASP A 1 90 ? 6.093 -6.081 -8.066 1.00 51.88 90 ASP A CA 1
ATOM 637 C C . ASP A 1 90 ? 7.464 -6.650 -8.419 1.00 51.88 90 ASP A C 1
ATOM 639 O O . ASP A 1 90 ? 8.262 -5.973 -9.056 1.00 51.88 90 ASP A O 1
ATOM 643 N N . LEU A 1 91 ? 7.721 -7.914 -8.074 1.00 55.12 91 LEU A N 1
ATOM 644 C CA . LEU A 1 91 ? 8.967 -8.594 -8.432 1.00 55.12 91 LEU A CA 1
ATOM 645 C C . LEU A 1 91 ? 9.098 -8.789 -9.947 1.00 55.12 91 LEU A C 1
ATOM 647 O O . LEU A 1 91 ? 10.198 -8.664 -10.482 1.00 55.12 91 LEU A O 1
ATOM 651 N N . ALA A 1 92 ? 7.996 -9.080 -10.642 1.00 57.78 92 ALA A N 1
ATOM 652 C CA . ALA A 1 92 ? 7.973 -9.180 -12.099 1.00 57.78 92 ALA A CA 1
ATOM 653 C C . ALA A 1 92 ? 8.228 -7.816 -12.761 1.00 57.78 92 ALA A C 1
ATOM 655 O O . ALA A 1 92 ? 9.086 -7.723 -13.636 1.00 57.78 92 ALA A O 1
ATOM 656 N N . THR A 1 93 ? 7.564 -6.763 -12.277 1.00 63.81 93 THR A N 1
ATOM 657 C CA . THR A 1 93 ? 7.744 -5.383 -12.757 1.00 63.81 93 THR A CA 1
ATOM 658 C C . THR A 1 93 ? 9.174 -4.899 -12.515 1.00 63.81 93 THR A C 1
ATOM 660 O O . THR A 1 93 ? 9.814 -4.373 -13.417 1.00 63.81 93 THR A O 1
ATOM 663 N N . GLU A 1 94 ? 9.724 -5.134 -11.323 1.00 57.91 94 GLU A N 1
ATOM 664 C CA . GLU A 1 94 ? 11.098 -4.759 -10.972 1.00 57.91 94 GLU A CA 1
ATOM 665 C C . GLU A 1 94 ? 12.118 -5.552 -11.804 1.00 57.91 94 GLU A C 1
ATOM 667 O O . GLU A 1 94 ? 13.124 -5.004 -12.256 1.00 57.91 94 GLU A O 1
ATOM 672 N N . ARG A 1 95 ? 11.849 -6.837 -12.066 1.00 69.00 95 ARG A N 1
ATOM 673 C CA . ARG A 1 95 ? 12.669 -7.664 -12.960 1.00 69.00 95 ARG A CA 1
ATOM 674 C C . ARG A 1 95 ? 12.638 -7.142 -14.395 1.00 69.00 95 ARG A C 1
ATOM 676 O O . ARG A 1 95 ? 13.687 -7.105 -15.035 1.00 69.00 95 ARG A O 1
ATOM 683 N N . GLU A 1 96 ? 11.474 -6.739 -14.887 1.00 73.31 96 GLU A N 1
ATOM 684 C CA . GLU A 1 96 ? 11.317 -6.138 -16.211 1.00 73.31 96 GLU A CA 1
ATOM 685 C C . GLU A 1 96 ? 12.039 -4.789 -16.302 1.00 73.31 96 GLU A C 1
ATOM 687 O O . GLU A 1 96 ? 12.798 -4.558 -17.242 1.00 73.31 96 GLU A O 1
ATOM 692 N N . GLN A 1 97 ? 11.911 -3.938 -15.284 1.00 74.56 97 GLN A N 1
ATOM 693 C CA . GLN A 1 97 ? 12.625 -2.663 -15.211 1.00 74.56 97 GLN A CA 1
ATOM 694 C C . GLN A 1 97 ? 14.143 -2.859 -15.216 1.00 74.56 97 GLN A C 1
ATOM 696 O O . GLN A 1 97 ? 14.831 -2.230 -16.019 1.00 74.56 97 GLN A O 1
ATOM 701 N N . ARG A 1 98 ? 14.666 -3.796 -14.416 1.00 74.00 98 ARG A N 1
ATOM 702 C CA . ARG A 1 98 ? 16.098 -4.140 -14.422 1.00 74.00 98 ARG A CA 1
ATOM 703 C C . ARG A 1 98 ? 16.561 -4.671 -15.776 1.00 74.00 98 ARG A C 1
ATOM 705 O O . ARG A 1 98 ? 17.675 -4.372 -16.199 1.00 74.00 98 ARG A O 1
ATOM 712 N N . LEU A 1 99 ? 15.726 -5.450 -16.466 1.00 82.75 99 LEU A N 1
ATOM 713 C CA . LEU A 1 99 ? 16.039 -5.946 -17.806 1.00 82.75 99 LEU A CA 1
ATOM 714 C C . LEU A 1 99 ? 16.109 -4.797 -18.822 1.00 82.75 99 LEU A C 1
ATOM 716 O O . LEU A 1 99 ? 17.029 -4.756 -19.637 1.00 82.75 99 LEU A O 1
ATOM 720 N N . LEU A 1 100 ? 15.174 -3.849 -18.753 1.00 87.44 100 LEU A N 1
ATOM 721 C CA . LEU A 1 100 ? 15.154 -2.665 -19.614 1.00 87.44 100 LEU A CA 1
ATOM 722 C C . LEU A 1 100 ? 16.333 -1.729 -19.338 1.00 87.44 100 LEU A C 1
ATOM 724 O O . LEU A 1 100 ? 16.924 -1.200 -20.278 1.00 87.44 100 LEU A O 1
ATOM 728 N N . GLU A 1 101 ? 16.698 -1.534 -18.073 1.00 80.75 101 GLU A N 1
ATOM 729 C CA . GLU A 1 101 ? 17.884 -0.769 -17.679 1.00 80.75 101 GLU A CA 1
ATOM 730 C C . GLU A 1 101 ? 19.163 -1.425 -18.197 1.00 80.75 101 GLU A C 1
ATOM 732 O O . GLU A 1 101 ? 19.970 -0.762 -18.850 1.00 80.75 101 GLU A O 1
ATOM 737 N N . ALA A 1 102 ? 19.310 -2.739 -17.998 1.00 83.31 102 ALA A N 1
ATOM 738 C CA . ALA A 1 102 ? 20.436 -3.498 -18.529 1.00 83.31 102 ALA A CA 1
ATOM 739 C C . ALA A 1 102 ? 20.501 -3.415 -20.061 1.00 83.31 102 ALA A C 1
ATOM 741 O O . ALA A 1 102 ? 21.577 -3.215 -20.616 1.00 83.31 102 ALA A O 1
ATOM 742 N N . TYR A 1 103 ? 19.361 -3.500 -20.752 1.00 85.25 103 TYR A N 1
ATOM 743 C CA . TYR A 1 103 ? 19.294 -3.350 -22.206 1.00 85.25 103 TYR A CA 1
ATOM 744 C C . TYR A 1 103 ? 19.728 -1.952 -22.667 1.00 85.25 103 TYR A C 1
ATOM 746 O O . TYR A 1 103 ? 20.511 -1.832 -23.607 1.00 85.25 103 TYR A O 1
ATOM 754 N N . ARG A 1 104 ? 19.267 -0.892 -21.991 1.00 88.12 104 ARG A N 1
ATOM 755 C CA . ARG A 1 104 ? 19.635 0.500 -22.306 1.00 88.12 104 ARG A CA 1
ATOM 756 C C . ARG A 1 104 ? 21.109 0.804 -22.042 1.00 88.12 104 ARG A C 1
ATOM 758 O O . ARG A 1 104 ? 21.663 1.658 -22.723 1.00 88.12 104 ARG A O 1
ATOM 765 N N . ALA A 1 105 ? 21.730 0.112 -21.089 1.00 88.38 105 ALA A N 1
ATOM 766 C CA . ALA A 1 105 ? 23.154 0.242 -20.787 1.00 88.38 105 ALA A CA 1
ATOM 767 C C . ALA A 1 105 ? 24.071 -0.441 -21.823 1.00 88.38 105 ALA A C 1
ATOM 769 O O . ALA A 1 105 ? 25.280 -0.222 -21.805 1.00 88.38 105 ALA A O 1
ATOM 770 N N . LEU A 1 106 ? 23.528 -1.277 -22.715 1.00 87.38 106 LEU A N 1
ATOM 771 C CA . LEU A 1 106 ? 24.293 -1.922 -23.782 1.00 87.38 106 LEU A CA 1
ATOM 772 C C . LEU A 1 106 ? 24.453 -1.002 -24.997 1.00 87.38 106 LEU A C 1
ATOM 774 O O . LEU A 1 106 ? 23.526 -0.289 -25.375 1.00 87.38 106 LEU A O 1
ATOM 778 N N . ASP A 1 107 ? 25.588 -1.121 -25.686 1.00 89.31 107 ASP A N 1
ATOM 779 C CA . ASP A 1 107 ? 25.808 -0.486 -26.989 1.00 89.31 107 ASP A CA 1
ATOM 780 C C . ASP A 1 107 ? 24.845 -1.037 -28.054 1.00 89.31 107 ASP A C 1
ATOM 782 O O . ASP A 1 107 ? 24.408 -2.193 -27.993 1.00 89.31 107 ASP A O 1
ATOM 786 N N . THR A 1 108 ? 24.558 -0.247 -29.091 1.00 89.88 108 THR A N 1
ATOM 787 C CA . THR A 1 108 ? 23.560 -0.573 -30.128 1.00 89.88 108 THR A CA 1
ATOM 788 C C . THR A 1 108 ? 23.806 -1.920 -30.821 1.00 89.88 108 THR A C 1
ATOM 790 O O . THR A 1 108 ? 22.858 -2.619 -31.185 1.00 89.88 108 THR A O 1
ATOM 793 N N . ASP A 1 109 ? 25.062 -2.338 -30.988 1.00 89.62 109 ASP A N 1
ATOM 794 C CA . ASP A 1 109 ? 25.388 -3.641 -31.582 1.00 89.62 109 ASP A CA 1
ATOM 795 C C . ASP A 1 109 ? 25.080 -4.815 -30.649 1.00 89.62 109 ASP A C 1
ATOM 797 O O . ASP A 1 109 ? 24.540 -5.833 -31.093 1.00 89.62 109 ASP A O 1
ATOM 801 N N . LYS A 1 110 ? 25.319 -4.646 -29.344 1.00 85.44 110 LYS A N 1
ATOM 802 C CA . LYS A 1 110 ? 24.990 -5.639 -28.312 1.00 85.44 110 LYS A CA 1
ATOM 803 C C . LYS A 1 110 ? 23.479 -5.741 -28.114 1.00 85.44 110 LYS A C 1
ATOM 805 O O . LYS A 1 110 ? 22.957 -6.848 -28.017 1.00 85.44 110 LYS A O 1
ATOM 810 N N . GLN A 1 111 ? 22.765 -4.615 -28.156 1.00 88.88 111 GLN A N 1
ATOM 811 C CA . GLN A 1 111 ? 21.299 -4.588 -28.157 1.00 88.88 111 GLN A CA 1
ATOM 812 C C . GLN A 1 111 ? 20.723 -5.385 -29.337 1.00 88.88 111 GLN A C 1
ATOM 814 O O . GLN A 1 111 ? 19.895 -6.278 -29.147 1.00 88.88 111 GLN A O 1
ATOM 819 N N . ARG A 1 112 ? 21.213 -5.131 -30.560 1.00 88.38 112 ARG A N 1
ATOM 820 C CA . ARG A 1 112 ? 20.789 -5.863 -31.767 1.00 88.38 112 ARG A CA 1
ATOM 821 C C . ARG A 1 112 ? 21.109 -7.354 -31.687 1.00 88.38 112 ARG A C 1
ATOM 823 O O . ARG A 1 112 ? 20.302 -8.174 -32.121 1.00 88.38 112 ARG A O 1
ATOM 830 N N . GLN A 1 113 ? 22.263 -7.719 -31.131 1.00 90.25 113 GLN A N 1
ATOM 831 C CA . GLN A 1 113 ? 22.619 -9.118 -30.911 1.00 90.25 113 GLN A CA 1
ATOM 832 C C . GLN A 1 113 ? 21.671 -9.799 -29.920 1.00 90.25 113 GLN A C 1
ATOM 834 O O . GLN A 1 113 ? 21.214 -10.902 -30.206 1.00 90.25 113 GLN A O 1
ATOM 839 N N . LEU A 1 114 ? 21.325 -9.128 -28.822 1.00 86.94 114 LEU A N 1
ATOM 840 C CA . LEU A 1 114 ? 20.413 -9.641 -27.801 1.00 86.94 114 LEU A CA 1
ATOM 841 C C . LEU A 1 114 ? 18.995 -9.843 -28.362 1.00 86.94 114 LEU A C 1
ATOM 843 O O . LEU A 1 114 ? 18.399 -10.895 -28.147 1.00 86.94 114 LEU A O 1
ATOM 847 N N . VAL A 1 115 ? 18.500 -8.906 -29.180 1.00 89.06 115 VAL A N 1
ATOM 848 C CA . VAL A 1 115 ? 17.211 -9.045 -29.888 1.00 89.06 115 VAL A CA 1
ATOM 849 C C . VAL A 1 115 ? 17.225 -10.210 -30.882 1.00 89.06 115 VAL A C 1
ATOM 851 O O . VAL A 1 115 ? 16.244 -10.944 -30.973 1.00 89.06 115 VAL A O 1
ATOM 854 N N . ARG A 1 116 ? 18.321 -10.410 -31.627 1.00 88.69 116 ARG A N 1
ATOM 855 C CA . ARG A 1 116 ? 18.449 -11.563 -32.538 1.00 88.69 116 ARG A CA 1
ATOM 856 C C . ARG A 1 116 ? 18.428 -12.890 -31.785 1.00 88.69 116 ARG A C 1
ATOM 858 O O . ARG A 1 116 ? 17.741 -13.802 -32.220 1.00 88.69 116 ARG A O 1
ATOM 865 N N . LEU A 1 117 ? 19.150 -12.975 -30.668 1.00 86.62 117 LEU A N 1
ATOM 866 C CA . LEU A 1 117 ? 19.199 -14.168 -29.820 1.00 86.62 117 LEU A CA 1
ATOM 867 C C . LEU A 1 117 ? 17.821 -14.487 -29.228 1.00 86.62 117 LEU 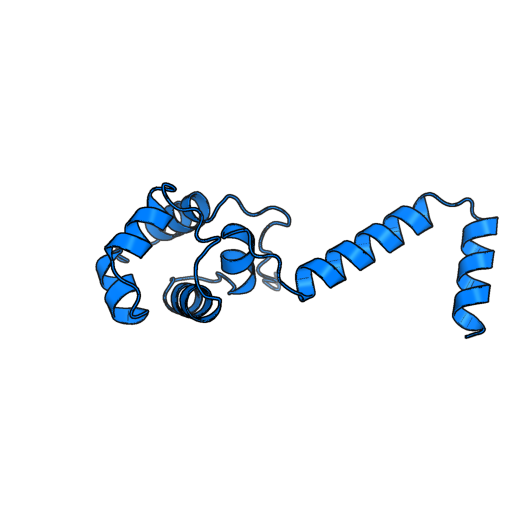A C 1
ATOM 869 O O . LEU A 1 117 ? 17.391 -15.631 -29.271 1.00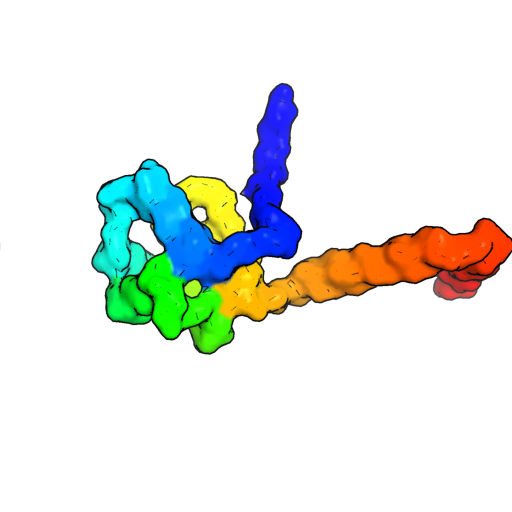 86.62 117 LEU A O 1
ATOM 873 N N . ALA A 1 118 ? 17.102 -13.465 -28.759 1.00 85.62 118 ALA A N 1
ATOM 874 C CA . ALA A 1 118 ? 15.755 -13.615 -28.215 1.00 85.62 118 ALA A CA 1
ATOM 875 C C . ALA A 1 118 ? 14.711 -14.055 -29.256 1.00 85.62 118 ALA A C 1
ATOM 877 O O . ALA A 1 118 ? 13.755 -14.724 -28.894 1.00 85.62 118 ALA A O 1
ATOM 878 N N . ARG A 1 119 ? 14.878 -13.688 -30.536 1.00 79.94 119 ARG A N 1
ATOM 879 C CA . ARG A 1 119 ? 13.982 -14.099 -31.637 1.00 79.94 119 ARG A CA 1
ATOM 880 C C . ARG A 1 119 ? 14.281 -15.489 -32.206 1.00 79.94 119 ARG A C 1
ATOM 882 O O . ARG A 1 119 ? 13.492 -15.982 -33.002 1.00 79.94 119 ARG A O 1
ATOM 889 N N . ALA A 1 120 ? 15.447 -16.048 -31.890 1.00 83.50 120 ALA A N 1
ATOM 890 C CA . ALA A 1 120 ? 15.893 -17.352 -32.377 1.00 83.50 120 ALA A CA 1
ATOM 891 C C . ALA A 1 120 ? 15.581 -18.500 -31.398 1.00 83.50 120 ALA A C 1
ATOM 893 O O . ALA A 1 120 ? 15.847 -19.655 -31.726 1.00 83.50 120 ALA A O 1
ATOM 894 N N . MET A 1 121 ? 15.060 -18.169 -30.214 1.00 62.69 121 MET A N 1
ATOM 895 C CA . MET A 1 121 ? 14.443 -19.101 -29.267 1.00 62.69 121 MET A CA 1
ATOM 896 C C . MET A 1 121 ? 12.943 -19.180 -29.532 1.00 62.69 121 MET A C 1
ATOM 898 O O . MET A 1 121 ? 12.395 -20.288 -29.364 1.00 62.69 121 MET A O 1
#

pLDDT: mean 74.96, std 13.8, range [32.12, 90.25]

Sequence (121 aa):
MPTAEQTCPQHPPGLAALLQGVLAKHPRTTPRDLAQQTGIPAEVISSWIAGSDSGAGASSTDLRALAEALPGPHTVACILRAAGRRTPADLATEREQRLLEAYRALDTDKQRQLVRLARAM

Radius of gyration: 19.47 Å; chains: 1; bounding box: 41×32×52 Å